Protein AF-A0AAN6YP63-F1 (afdb_monomer_lite)

Sequence (67 aa):
MFQAASTEHLFILDRIKELIKVKGKQAIPGDIEGVLRTHPAVADVAVVGVPDDQAGERAMAFVVSSA

pLDDT: mean 88.12, std 12.5, range [42.31, 98.0]

Radius of gyration: 16.98 Å; chains: 1; bounding box: 33×27×51 Å

Foldseek 3Di:
DDDDDPDDDDDDDDDPAAWAQFQNDTHHQVVVQVVVCVDQQFPGKGWHWDQDPPGRTDIDMDTDTDD

Organism: NCBI:txid252190

Secondary structure (DSSP, 8-state):
-----SS--------SS--EEETTEEE-HHHHHHHHTTSTTEEEEEEEEEEETTTEEEEEEEEEEP-

InterPro domains:
  IPR025110 AMP-binding enzyme, C-terminal domain [PF13193] (32-65)
  IPR045851 AMP-binding enzyme domain superfamily [G3DSA:3.30.300.30] (16-67)

Structure (mmCIF, N/CA/C/O backbone):
data_AF-A0AAN6YP63-F1
#
_entry.id   AF-A0AAN6YP63-F1
#
loop_
_atom_site.group_PDB
_atom_site.id
_atom_site.type_symbol
_atom_site.label_atom_id
_atom_site.label_alt_id
_atom_site.label_comp_id
_atom_site.label_asym_id
_atom_site.label_entity_id
_atom_site.label_seq_id
_atom_site.pdbx_PDB_ins_code
_atom_site.Cartn_x
_atom_site.Cartn_y
_atom_site.Cartn_z
_atom_site.occupancy
_atom_site.B_iso_or_equiv
_atom_site.auth_seq_id
_atom_site.auth_comp_id
_atom_site.auth_asym_id
_atom_site.auth_atom_id
_atom_site.pdbx_PDB_model_num
ATOM 1 N N . MET A 1 1 ? 5.694 -15.994 -23.106 1.00 42.31 1 MET A N 1
ATOM 2 C CA . MET A 1 1 ? 6.371 -16.602 -24.271 1.00 42.31 1 MET A CA 1
ATOM 3 C C . MET A 1 1 ? 7.110 -15.482 -24.989 1.00 42.31 1 MET A C 1
ATOM 5 O O . MET A 1 1 ? 6.449 -14.632 -25.562 1.00 42.31 1 MET A O 1
ATOM 9 N N . PHE A 1 2 ? 8.438 -15.406 -24.864 1.00 57.69 2 PHE A N 1
ATOM 10 C CA . PHE A 1 2 ? 9.258 -14.418 -25.578 1.00 57.69 2 PHE A CA 1
ATOM 11 C C . PHE A 1 2 ? 10.035 -15.145 -26.678 1.00 57.69 2 PHE A C 1
ATOM 13 O O . PHE A 1 2 ? 10.777 -16.082 -26.396 1.00 57.69 2 PHE A O 1
ATOM 20 N N . GLN A 1 3 ? 9.798 -14.755 -27.929 1.00 56.19 3 GLN A N 1
ATOM 21 C CA . GLN A 1 3 ? 10.445 -15.310 -29.113 1.00 56.19 3 GLN A CA 1
ATOM 22 C C . GLN A 1 3 ? 11.683 -14.457 -29.417 1.00 56.19 3 GLN A C 1
ATOM 24 O O . GLN A 1 3 ? 11.567 -13.253 -29.636 1.00 56.19 3 GLN A O 1
ATOM 29 N N . ALA A 1 4 ? 12.868 -15.067 -29.370 1.00 54.94 4 ALA A N 1
ATOM 30 C CA . ALA A 1 4 ? 14.137 -14.397 -29.635 1.00 54.94 4 ALA A CA 1
ATOM 31 C C . ALA A 1 4 ? 14.314 -14.180 -31.148 1.00 54.94 4 ALA A C 1
ATOM 33 O O . ALA A 1 4 ? 14.735 -15.082 -31.870 1.00 54.94 4 ALA A O 1
ATOM 34 N N . ALA A 1 5 ? 13.961 -12.988 -31.629 1.00 59.56 5 ALA A N 1
ATOM 35 C CA . ALA A 1 5 ? 14.476 -12.461 -32.890 1.00 59.56 5 ALA A CA 1
ATOM 36 C C . ALA A 1 5 ? 15.836 -11.786 -32.628 1.00 59.56 5 ALA A C 1
ATOM 38 O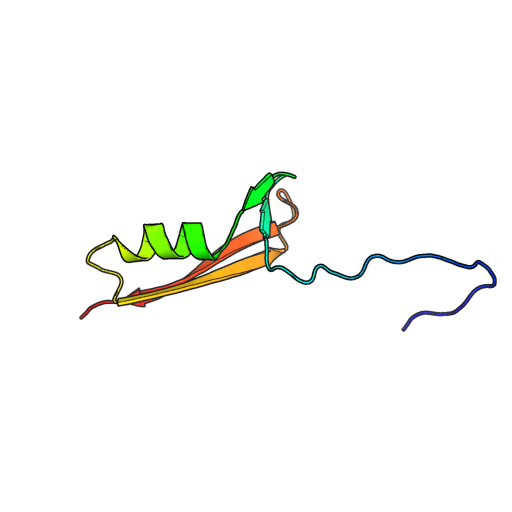 O . ALA A 1 5 ? 16.076 -11.299 -31.526 1.00 59.56 5 ALA A O 1
ATOM 39 N N . SER A 1 6 ? 16.722 -11.805 -33.625 1.00 67.38 6 SER A N 1
ATOM 40 C CA . SER A 1 6 ? 18.178 -11.569 -33.593 1.00 67.38 6 SER A CA 1
ATOM 41 C C . SER A 1 6 ? 18.657 -10.150 -33.227 1.00 67.38 6 SER A C 1
ATOM 43 O O . SER A 1 6 ? 19.567 -9.623 -33.865 1.00 67.38 6 SER A O 1
ATOM 45 N N . THR A 1 7 ? 18.076 -9.529 -32.207 1.00 66.62 7 THR A N 1
ATOM 46 C CA . THR A 1 7 ? 18.466 -8.203 -31.725 1.00 66.62 7 THR A CA 1
ATOM 47 C C . THR A 1 7 ? 18.679 -8.275 -30.216 1.00 66.62 7 THR A C 1
ATOM 49 O O . THR A 1 7 ? 17.786 -8.687 -29.476 1.00 66.62 7 THR A O 1
ATOM 52 N N . GLU A 1 8 ? 19.872 -7.909 -29.745 1.00 77.88 8 GLU A N 1
ATOM 53 C CA . GLU A 1 8 ? 20.190 -7.888 -28.315 1.00 77.88 8 GLU A CA 1
ATOM 54 C C . GLU A 1 8 ? 19.409 -6.755 -27.629 1.00 77.88 8 GLU A C 1
ATOM 56 O O . GLU A 1 8 ? 19.787 -5.586 -27.680 1.00 77.88 8 GLU A O 1
ATOM 61 N N . HIS A 1 9 ? 18.264 -7.088 -27.034 1.00 80.50 9 HIS A N 1
ATOM 62 C CA . HIS A 1 9 ? 17.397 -6.137 -26.341 1.00 80.50 9 HIS A CA 1
ATOM 63 C C . HIS A 1 9 ? 17.630 -6.185 -24.824 1.00 80.50 9 HIS A C 1
ATOM 65 O O . HIS A 1 9 ? 17.580 -7.253 -24.213 1.00 80.50 9 HIS A O 1
ATOM 71 N N . LEU A 1 10 ? 17.833 -5.016 -24.206 1.00 86.12 10 LEU A N 1
ATOM 72 C CA . LEU A 1 10 ? 17.878 -4.857 -22.751 1.00 86.12 10 LEU A CA 1
ATOM 73 C C . LEU A 1 10 ? 16.469 -4.581 -22.212 1.00 86.12 10 LEU A C 1
ATOM 75 O O . LEU A 1 10 ? 15.826 -3.613 -22.615 1.00 86.12 10 LEU A O 1
ATOM 79 N N . PHE A 1 11 ? 16.019 -5.395 -21.256 1.00 83.38 11 PHE A N 1
ATOM 80 C CA . PHE A 1 11 ? 14.729 -5.227 -20.588 1.00 83.38 11 PHE A CA 1
ATOM 81 C C . PHE A 1 11 ? 14.930 -4.897 -19.108 1.00 83.38 11 PHE A C 1
ATOM 83 O O . PHE A 1 11 ? 15.638 -5.608 -18.397 1.00 83.38 11 PHE A O 1
ATOM 90 N N . ILE A 1 12 ? 14.272 -3.838 -18.634 1.00 82.06 12 ILE A N 1
ATOM 91 C CA . ILE A 1 12 ? 14.179 -3.524 -17.205 1.00 82.06 12 ILE A CA 1
ATOM 92 C C . ILE A 1 12 ? 12.897 -4.169 -16.688 1.00 82.06 12 ILE A C 1
ATOM 94 O O . ILE A 1 12 ? 11.807 -3.716 -17.028 1.00 82.06 12 ILE A O 1
ATOM 98 N N . LEU A 1 13 ? 13.038 -5.240 -15.908 1.00 79.00 13 LEU A N 1
ATOM 99 C CA . LEU A 1 13 ? 11.896 -6.011 -15.413 1.00 79.00 13 LEU A CA 1
ATOM 100 C C . LEU A 1 13 ? 11.283 -5.389 -14.157 1.00 79.00 13 LEU A C 1
ATOM 102 O O . LEU A 1 13 ? 10.074 -5.200 -14.110 1.00 79.00 13 LEU A O 1
ATOM 106 N N . ASP A 1 14 ? 12.108 -5.060 -13.159 1.00 72.50 14 ASP A N 1
ATOM 107 C CA . ASP A 1 14 ? 11.633 -4.506 -11.890 1.00 72.50 14 ASP A CA 1
ATOM 108 C C . ASP A 1 14 ? 12.769 -3.840 -11.088 1.00 72.50 14 ASP A C 1
ATOM 110 O O . ASP A 1 14 ? 13.920 -3.773 -11.535 1.00 72.50 14 ASP A O 1
ATOM 114 N N . ARG A 1 15 ? 12.455 -3.330 -9.896 1.00 76.50 15 ARG A N 1
ATOM 115 C CA . ARG A 1 15 ? 13.396 -2.769 -8.925 1.00 76.50 15 ARG A CA 1
ATOM 116 C C . ARG A 1 15 ? 13.458 -3.625 -7.666 1.00 76.50 15 ARG A C 1
ATOM 118 O O . ARG A 1 15 ? 12.487 -4.238 -7.260 1.00 76.50 15 ARG A O 1
ATOM 125 N N . ILE A 1 16 ? 14.599 -3.555 -6.983 1.00 80.50 16 ILE A N 1
ATOM 126 C CA . ILE A 1 16 ? 14.810 -4.215 -5.682 1.00 80.50 16 ILE A CA 1
ATOM 127 C C . ILE A 1 16 ? 13.924 -3.608 -4.578 1.00 80.50 16 ILE A C 1
ATOM 129 O O . ILE A 1 16 ? 13.584 -4.289 -3.619 1.00 80.50 16 ILE A O 1
ATOM 133 N N . LYS A 1 17 ? 13.572 -2.319 -4.685 1.00 75.56 17 LYS A N 1
ATOM 134 C CA . LYS A 1 17 ? 12.713 -1.625 -3.714 1.00 75.56 17 LYS A CA 1
ATOM 135 C C . LYS A 1 17 ? 11.289 -1.504 -4.241 1.00 75.56 17 LYS A C 1
ATOM 137 O O . LYS A 1 17 ? 11.091 -1.018 -5.358 1.00 75.56 17 LYS A O 1
ATOM 142 N N . GLU A 1 18 ? 10.329 -1.835 -3.387 1.00 77.94 18 GLU A N 1
ATOM 143 C CA . GLU A 1 18 ? 8.900 -1.680 -3.648 1.00 77.94 18 GLU A CA 1
ATOM 144 C C . GLU A 1 18 ? 8.520 -0.192 -3.641 1.00 77.94 18 GLU A C 1
ATOM 146 O O . GLU A 1 18 ? 8.561 0.473 -2.606 1.00 77.94 18 GLU A O 1
ATOM 151 N N . LEU A 1 19 ? 8.189 0.368 -4.811 1.00 88.81 19 LEU A N 1
ATOM 152 C CA . LEU A 1 19 ? 7.554 1.688 -4.888 1.00 88.81 19 LEU A CA 1
ATOM 153 C C . LEU A 1 19 ? 6.491 1.691 -5.976 1.00 88.81 19 LEU A C 1
ATOM 155 O O . LEU A 1 19 ? 6.738 1.190 -7.074 1.00 88.81 19 LEU A O 1
ATOM 159 N N . ILE A 1 20 ? 5.381 2.358 -5.681 1.00 92.12 20 ILE A N 1
ATOM 160 C CA . ILE A 1 20 ? 4.215 2.476 -6.555 1.00 92.12 20 ILE A CA 1
ATOM 161 C C . ILE A 1 20 ? 4.387 3.719 -7.428 1.00 92.12 20 ILE A C 1
ATOM 163 O O . ILE A 1 20 ? 4.711 4.801 -6.925 1.00 92.12 20 ILE A O 1
ATOM 167 N N . LYS A 1 21 ? 4.194 3.586 -8.741 1.00 91.44 21 LYS A N 1
ATOM 168 C CA . LYS A 1 21 ? 4.351 4.676 -9.715 1.00 91.44 21 LYS A CA 1
ATOM 169 C C . LYS A 1 21 ? 3.000 5.256 -10.121 1.00 91.44 21 LYS A C 1
ATOM 171 O O . LYS A 1 21 ? 2.447 4.918 -11.162 1.00 91.44 21 LYS A O 1
ATOM 176 N N . VAL A 1 22 ? 2.506 6.208 -9.338 1.00 92.12 22 VAL A N 1
ATOM 177 C CA . VAL A 1 22 ? 1.227 6.878 -9.608 1.00 92.12 22 VAL A CA 1
ATOM 178 C C . VAL A 1 22 ? 1.467 8.142 -10.429 1.00 92.12 22 VAL A C 1
ATOM 180 O O . VAL A 1 22 ? 2.065 9.100 -9.935 1.00 92.12 22 VAL A O 1
ATOM 183 N N . LYS A 1 23 ? 1.005 8.181 -11.686 1.00 90.75 23 LYS A N 1
ATOM 184 C CA . LYS A 1 23 ? 1.148 9.346 -12.592 1.00 90.75 23 LYS A CA 1
ATOM 185 C C . LYS A 1 23 ? 2.597 9.857 -12.695 1.00 90.75 23 LYS A C 1
ATOM 187 O O . LYS A 1 23 ? 2.852 11.060 -12.651 1.00 90.75 23 LYS A O 1
ATOM 192 N N . GLY A 1 24 ? 3.559 8.936 -12.760 1.00 89.75 24 GLY A N 1
ATOM 193 C CA . GLY A 1 24 ? 4.992 9.255 -12.830 1.00 89.75 24 GLY A CA 1
ATOM 194 C C . GLY A 1 24 ? 5.632 9.705 -11.509 1.00 89.75 24 GLY A C 1
ATOM 195 O O . GLY A 1 24 ? 6.825 10.002 -11.487 1.00 89.75 24 GLY A O 1
ATOM 196 N N . LYS A 1 25 ? 4.884 9.732 -10.399 1.00 90.75 25 LYS A N 1
ATOM 197 C CA . LYS A 1 25 ? 5.405 10.009 -9.054 1.00 90.75 25 LYS A CA 1
ATOM 198 C C . LYS A 1 25 ? 5.644 8.706 -8.301 1.00 90.75 25 LYS A C 1
ATOM 200 O O . LYS A 1 25 ? 4.886 7.754 -8.450 1.00 90.75 25 LYS A O 1
ATOM 205 N N . GLN A 1 26 ? 6.696 8.677 -7.491 1.00 91.31 26 GLN A N 1
ATOM 206 C CA . GLN A 1 26 ? 7.030 7.516 -6.670 1.00 91.31 26 GLN A CA 1
ATOM 207 C C . GLN A 1 26 ? 6.360 7.651 -5.306 1.00 91.31 26 GLN A C 1
ATOM 209 O O . GLN A 1 26 ? 6.570 8.648 -4.618 1.00 91.31 26 GLN A O 1
ATOM 214 N N . ALA A 1 27 ? 5.571 6.652 -4.934 1.00 92.44 27 ALA A N 1
ATOM 215 C CA . ALA A 1 27 ? 4.971 6.532 -3.617 1.00 92.44 27 ALA A CA 1
ATOM 216 C C . ALA A 1 27 ? 5.576 5.329 -2.885 1.00 92.44 27 ALA A C 1
ATOM 218 O O . ALA A 1 27 ? 5.661 4.234 -3.447 1.00 92.44 27 ALA A O 1
ATOM 219 N N . ILE A 1 28 ? 6.008 5.552 -1.644 1.00 93.81 28 ILE A N 1
ATOM 220 C CA . ILE A 1 28 ? 6.551 4.515 -0.764 1.00 93.81 28 ILE A CA 1
ATOM 221 C C . ILE A 1 28 ? 5.3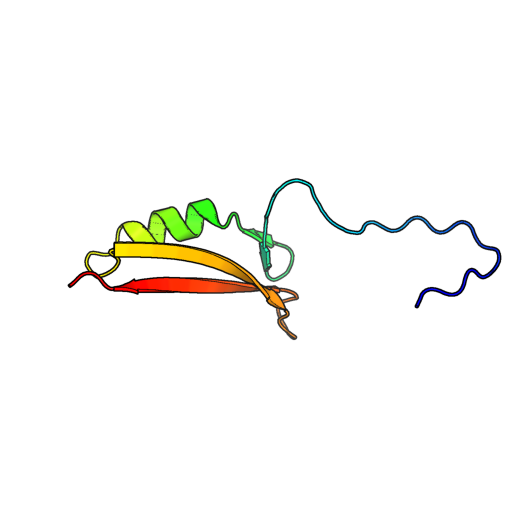66 3.883 -0.017 1.00 93.81 28 ILE A C 1
ATOM 223 O O . ILE A 1 28 ? 4.685 4.606 0.712 1.00 93.81 28 ILE A O 1
ATOM 227 N N . PRO A 1 29 ? 5.098 2.572 -0.170 1.00 94.25 29 PRO A N 1
ATOM 228 C CA . PRO A 1 29 ? 3.993 1.910 0.525 1.00 94.25 29 PRO A CA 1
ATOM 229 C C . PRO A 1 29 ? 4.036 2.107 2.042 1.00 94.25 29 PRO A C 1
ATOM 231 O O . PRO A 1 29 ? 3.042 2.528 2.626 1.00 94.25 29 PRO A O 1
ATOM 234 N N . GLY A 1 30 ? 5.215 1.931 2.648 1.00 94.44 30 GLY A N 1
ATOM 235 C CA . GLY A 1 30 ? 5.412 2.077 4.093 1.00 94.44 30 GLY A CA 1
ATOM 236 C C . GLY A 1 30 ? 5.046 3.458 4.652 1.00 94.44 30 GLY A C 1
ATOM 237 O O . GLY A 1 30 ? 4.544 3.547 5.770 1.00 94.44 30 GLY A O 1
ATOM 238 N N . ASP A 1 31 ? 5.214 4.535 3.876 1.00 95.38 31 ASP A N 1
ATOM 239 C CA . ASP A 1 31 ? 4.793 5.876 4.306 1.00 95.38 31 ASP A CA 1
ATOM 240 C C . ASP A 1 31 ? 3.260 5.980 4.351 1.00 95.38 31 ASP A C 1
ATOM 242 O O . ASP A 1 31 ? 2.691 6.541 5.289 1.00 95.38 31 ASP A O 1
ATOM 246 N N . ILE A 1 32 ? 2.578 5.407 3.352 1.00 95.81 32 ILE A N 1
ATOM 247 C CA . ILE A 1 32 ? 1.110 5.373 3.280 1.00 95.81 32 ILE A CA 1
ATOM 248 C C . ILE A 1 32 ? 0.555 4.505 4.413 1.00 95.81 32 ILE A C 1
ATOM 250 O O . ILE A 1 32 ? -0.377 4.915 5.102 1.00 95.81 32 ILE A O 1
ATOM 254 N N . GLU A 1 33 ? 1.144 3.331 4.635 1.00 97.50 33 GLU A N 1
ATOM 255 C CA . GLU A 1 33 ? 0.808 2.432 5.743 1.00 97.50 33 GLU A CA 1
ATOM 256 C C . GLU A 1 33 ? 0.982 3.119 7.096 1.00 97.50 33 GLU A C 1
ATOM 258 O O . GLU A 1 33 ? 0.087 3.054 7.938 1.00 97.50 33 GLU A O 1
ATOM 263 N N . GLY A 1 34 ? 2.102 3.820 7.292 1.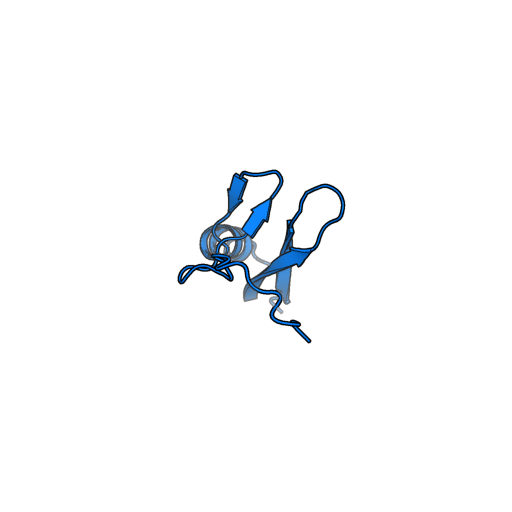00 96.75 34 GLY A N 1
ATOM 264 C CA . GLY A 1 34 ? 2.383 4.573 8.510 1.00 96.75 34 GLY A CA 1
ATOM 265 C C . GLY A 1 34 ? 1.306 5.613 8.804 1.00 96.75 34 GLY A C 1
ATOM 266 O O . GLY A 1 34 ? 0.826 5.691 9.934 1.00 96.75 34 GLY A O 1
ATOM 267 N N . VAL A 1 35 ? 0.864 6.357 7.784 1.00 97.44 35 VAL A N 1
ATOM 268 C CA . VAL A 1 35 ? -0.240 7.321 7.913 1.00 97.44 35 VAL A CA 1
ATOM 269 C C . VAL A 1 35 ? -1.564 6.615 8.210 1.00 97.44 35 VAL A C 1
ATOM 271 O O . VAL A 1 35 ? -2.259 7.014 9.143 1.00 97.44 35 VAL A O 1
ATOM 274 N N . LEU A 1 36 ? -1.918 5.560 7.471 1.00 97.06 36 LEU A N 1
ATOM 275 C CA . LEU A 1 36 ? -3.180 4.832 7.668 1.00 97.06 36 LEU A CA 1
ATOM 276 C C . LEU A 1 36 ? -3.277 4.202 9.064 1.00 97.06 36 LEU A C 1
ATOM 278 O O . LEU A 1 36 ? -4.344 4.231 9.673 1.00 97.06 36 LEU A O 1
ATOM 282 N N . ARG A 1 37 ? -2.158 3.714 9.607 1.00 96.81 37 ARG A N 1
ATOM 283 C CA . ARG A 1 37 ? -2.070 3.135 10.955 1.00 96.81 37 ARG A CA 1
ATOM 284 C C . ARG A 1 37 ? -2.311 4.156 12.076 1.00 96.81 37 ARG A C 1
ATOM 286 O O . ARG A 1 37 ? -2.594 3.762 13.200 1.00 96.81 37 ARG A O 1
ATOM 293 N N . THR A 1 38 ? -2.240 5.462 11.798 1.00 97.25 38 THR A N 1
ATOM 294 C CA . THR A 1 38 ? -2.605 6.496 12.788 1.00 97.25 38 THR A CA 1
ATOM 295 C C . THR A 1 38 ? -4.112 6.612 13.018 1.00 97.25 38 THR A C 1
ATOM 297 O O . THR A 1 38 ? -4.540 7.217 14.002 1.00 97.25 38 THR A O 1
ATOM 300 N N . HIS A 1 39 ? -4.933 6.049 12.127 1.00 97.19 39 HIS A N 1
ATOM 301 C CA . HIS A 1 39 ? -6.381 6.128 12.238 1.00 97.19 39 HIS A CA 1
ATOM 302 C C . HIS A 1 39 ? -6.899 5.134 13.295 1.00 97.19 39 HIS A C 1
ATOM 304 O O . HIS A 1 39 ? -6.591 3.947 13.207 1.00 97.19 39 HIS A O 1
ATOM 310 N N . PRO A 1 40 ? -7.747 5.558 14.253 1.00 96.62 40 PRO A N 1
ATOM 311 C CA . PRO A 1 40 ? -8.144 4.720 15.390 1.00 96.62 40 PRO A CA 1
ATOM 312 C C . PRO A 1 40 ? -8.914 3.455 14.998 1.00 96.62 40 PRO A C 1
ATOM 314 O O . PRO A 1 40 ? -8.929 2.513 15.772 1.00 96.62 40 PRO A O 1
ATOM 317 N N . ALA A 1 41 ? -9.535 3.433 13.813 1.00 97.06 41 ALA A N 1
ATOM 318 C CA . ALA A 1 41 ? -10.259 2.271 13.288 1.00 97.06 41 ALA A CA 1
ATOM 319 C C . ALA A 1 41 ? -9.367 1.213 12.591 1.00 97.06 41 ALA A C 1
ATOM 321 O O . ALA A 1 41 ? -9.891 0.245 12.037 1.00 97.06 41 ALA A O 1
ATOM 322 N N . VAL A 1 42 ? -8.045 1.413 12.534 1.00 97.69 42 VAL A N 1
ATOM 323 C CA . VAL A 1 42 ? -7.096 0.566 11.790 1.00 97.69 42 VAL A CA 1
ATOM 324 C C . VAL A 1 42 ? -6.216 -0.198 12.777 1.00 97.69 42 VAL A C 1
ATOM 326 O O . VAL A 1 42 ? -5.372 0.390 13.444 1.00 97.69 42 VAL A O 1
ATOM 329 N N . ALA A 1 43 ? -6.391 -1.517 12.857 1.00 97.31 43 ALA A N 1
ATOM 330 C CA . ALA A 1 43 ? -5.521 -2.391 13.645 1.00 97.31 43 ALA A CA 1
ATOM 331 C C . ALA A 1 43 ? -4.211 -2.705 12.909 1.00 97.31 43 ALA A C 1
ATOM 333 O O . ALA A 1 43 ? -3.143 -2.724 13.517 1.00 97.31 43 ALA A O 1
ATOM 334 N N . ASP A 1 44 ? -4.296 -2.945 11.599 1.00 97.25 44 ASP A N 1
ATOM 335 C CA . ASP A 1 44 ? -3.142 -3.203 10.741 1.00 97.25 44 ASP A CA 1
ATOM 336 C C . ASP A 1 44 ? -3.450 -2.830 9.287 1.00 97.25 44 ASP A C 1
ATOM 338 O O . ASP A 1 44 ? -4.616 -2.707 8.894 1.00 97.25 44 ASP A O 1
ATOM 342 N N . VAL A 1 45 ? -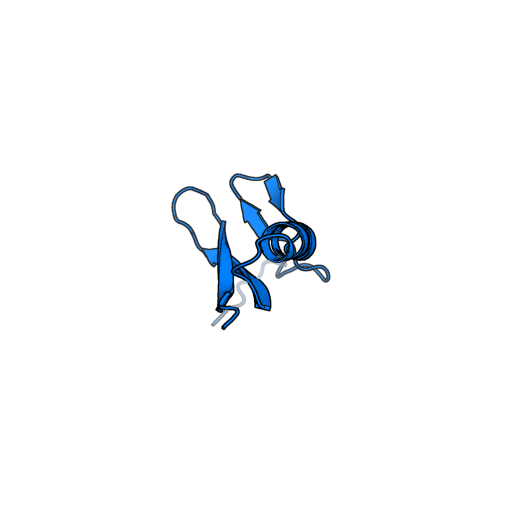2.405 -2.629 8.486 1.00 97.88 45 VAL A N 1
ATOM 343 C CA . VAL A 1 45 ? -2.535 -2.203 7.091 1.00 97.88 45 VAL A CA 1
ATOM 344 C C . VAL A 1 45 ? -1.331 -2.619 6.252 1.00 97.88 45 VAL A C 1
ATOM 346 O O . VAL A 1 45 ? -0.195 -2.525 6.711 1.00 97.88 45 VAL A O 1
ATOM 349 N N . ALA A 1 46 ? -1.601 -3.017 5.009 1.00 96.81 46 ALA A N 1
ATOM 350 C CA . ALA A 1 46 ? -0.602 -3.238 3.967 1.00 96.81 46 ALA A CA 1
ATOM 351 C C . ALA A 1 46 ? -1.035 -2.538 2.671 1.00 96.81 46 ALA A C 1
ATOM 353 O O . ALA A 1 46 ? -2.221 -2.550 2.322 1.00 96.81 46 ALA A O 1
ATOM 354 N N . VAL A 1 47 ? -0.094 -1.927 1.953 1.00 97.00 47 VAL A N 1
ATOM 355 C CA . VAL A 1 47 ? -0.355 -1.166 0.725 1.00 97.00 47 VAL A CA 1
ATOM 356 C C . VAL A 1 47 ? 0.420 -1.765 -0.443 1.00 97.00 47 VAL A C 1
ATOM 358 O O . VAL A 1 47 ? 1.627 -1.956 -0.377 1.00 97.00 47 VAL A O 1
ATOM 361 N N . VAL A 1 48 ? -0.268 -2.010 -1.556 1.00 94.44 48 VAL A N 1
ATOM 362 C CA . VAL A 1 48 ? 0.339 -2.530 -2.791 1.00 94.44 48 VAL A CA 1
ATOM 363 C C . VAL A 1 48 ? -0.024 -1.667 -3.992 1.00 94.44 48 VAL A C 1
ATOM 365 O O . VAL A 1 48 ? -1.064 -1.006 -4.016 1.00 94.44 48 VAL A O 1
ATOM 368 N N . GLY A 1 49 ? 0.840 -1.665 -5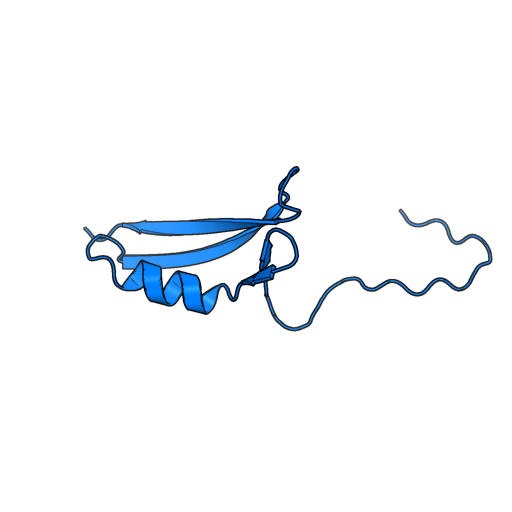.005 1.00 93.94 49 GLY A N 1
ATOM 369 C CA . GLY A 1 49 ? 0.538 -1.070 -6.303 1.00 93.94 49 GLY A CA 1
ATOM 370 C C . GLY A 1 49 ? -0.316 -2.016 -7.140 1.00 93.94 49 GLY A C 1
ATOM 371 O O . GLY A 1 49 ? -0.011 -3.202 -7.235 1.00 93.94 49 GLY A O 1
ATOM 372 N N . VAL A 1 50 ? -1.372 -1.500 -7.763 1.00 94.50 50 VAL A N 1
ATOM 373 C CA . VAL A 1 50 ? -2.173 -2.238 -8.749 1.00 94.50 50 VAL A CA 1
ATOM 374 C C . VAL A 1 50 ? -2.237 -1.465 -10.067 1.00 94.50 50 VAL A C 1
ATOM 376 O O . VAL A 1 50 ? -2.215 -0.230 -10.028 1.00 94.50 50 VAL A O 1
ATOM 379 N N . PRO A 1 51 ? -2.336 -2.148 -11.223 1.00 94.56 51 PRO A N 1
ATOM 380 C CA . PRO A 1 51 ? -2.463 -1.486 -12.516 1.00 94.56 51 PRO A CA 1
ATOM 381 C C . PRO A 1 51 ? -3.667 -0.542 -12.571 1.00 94.56 51 PRO A C 1
ATOM 383 O O . PRO A 1 51 ? -4.739 -0.841 -12.036 1.00 94.56 51 PRO A O 1
ATOM 386 N N . ASP A 1 52 ? -3.484 0.594 -13.235 1.00 96.31 52 ASP A N 1
ATOM 387 C CA . ASP A 1 52 ? -4.520 1.597 -13.440 1.00 96.31 52 ASP A CA 1
ATOM 388 C C . ASP A 1 52 ? -4.401 2.226 -14.833 1.00 96.31 52 ASP A C 1
ATOM 390 O O . ASP A 1 52 ? -3.338 2.722 -15.206 1.00 96.31 52 ASP A O 1
ATOM 394 N N . ASP A 1 53 ? -5.504 2.254 -15.583 1.00 94.88 53 ASP A N 1
ATOM 395 C CA . ASP A 1 53 ? -5.517 2.712 -16.980 1.00 94.88 53 ASP A CA 1
ATOM 396 C C . ASP A 1 53 ? -5.130 4.192 -17.147 1.00 94.88 53 ASP A C 1
ATOM 398 O O . ASP A 1 53 ? -4.688 4.600 -18.219 1.00 94.88 53 ASP A O 1
ATOM 402 N N . GLN A 1 54 ? -5.304 5.016 -16.108 1.00 93.25 54 GLN A N 1
ATOM 403 C CA . GLN A 1 54 ? -5.058 6.461 -16.163 1.00 93.25 54 GLN A CA 1
ATOM 404 C C . GLN A 1 54 ? -3.762 6.856 -15.453 1.00 93.25 54 GLN A C 1
ATOM 406 O O . GLN A 1 54 ? -3.056 7.770 -15.881 1.00 93.25 54 GLN A O 1
ATOM 411 N N . ALA A 1 55 ? -3.459 6.208 -14.331 1.00 91.06 55 ALA A N 1
ATOM 412 C CA . ALA A 1 55 ? -2.312 6.533 -13.492 1.00 91.06 55 ALA A CA 1
ATOM 413 C C . ALA A 1 55 ? -1.083 5.650 -13.756 1.00 91.06 55 ALA A C 1
ATOM 415 O O . ALA A 1 55 ? -0.015 5.950 -13.216 1.00 91.06 55 ALA A O 1
ATOM 416 N N . GLY A 1 56 ? -1.216 4.598 -14.570 1.00 92.12 56 GLY A N 1
ATOM 417 C CA . GLY A 1 56 ? -0.240 3.518 -14.711 1.00 92.12 56 GLY A CA 1
ATOM 418 C C . GLY A 1 56 ? -0.366 2.533 -13.552 1.00 92.12 56 GLY A C 1
ATOM 419 O O . GLY A 1 56 ? -0.720 1.373 -13.751 1.00 92.12 56 GLY A O 1
ATOM 420 N N . GLU A 1 57 ? -0.158 3.026 -12.331 1.00 93.44 57 GLU A N 1
ATOM 421 C CA . GLU A 1 57 ? -0.422 2.297 -11.092 1.00 93.44 57 GLU A CA 1
ATOM 422 C C . GLU A 1 57 ? -1.207 3.165 -10.103 1.00 93.44 57 GLU A C 1
ATOM 424 O O . GLU A 1 57 ? -1.101 4.396 -10.094 1.00 93.44 57 GLU A O 1
ATOM 429 N N . ARG A 1 58 ? -1.958 2.516 -9.212 1.00 94.75 58 ARG A N 1
ATOM 430 C CA . ARG A 1 58 ? -2.573 3.140 -8.035 1.00 94.75 58 ARG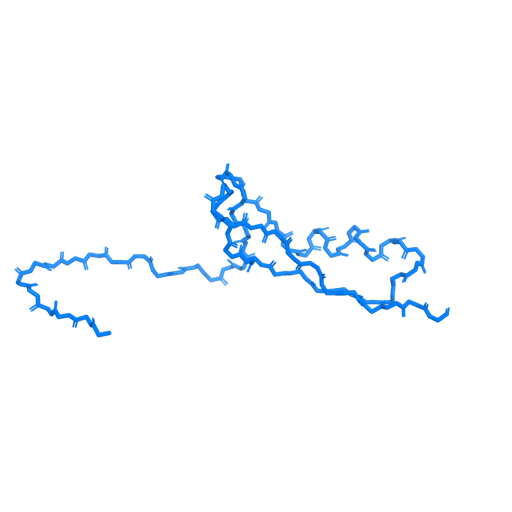 A CA 1
ATOM 431 C C . ARG A 1 58 ? -2.269 2.337 -6.777 1.00 94.75 58 ARG A C 1
ATOM 433 O O . ARG A 1 58 ? -2.087 1.125 -6.839 1.00 94.75 58 ARG A O 1
ATOM 440 N N . ALA A 1 59 ? -2.256 3.011 -5.632 1.00 95.44 59 ALA A N 1
ATOM 441 C CA . ALA A 1 59 ? -2.137 2.345 -4.343 1.00 95.44 59 ALA A CA 1
ATOM 442 C C . ALA A 1 59 ? -3.468 1.692 -3.940 1.00 95.44 59 ALA A C 1
ATOM 444 O O . ALA A 1 59 ? -4.528 2.315 -4.029 1.00 95.44 59 ALA A O 1
ATOM 445 N N . MET A 1 60 ? -3.401 0.449 -3.475 1.00 95.94 60 MET A N 1
ATOM 446 C CA . MET A 1 60 ? -4.499 -0.299 -2.874 1.00 95.94 60 MET A CA 1
ATOM 447 C C . MET A 1 60 ? -4.101 -0.683 -1.452 1.00 95.94 60 MET A C 1
ATOM 449 O O . MET A 1 60 ? -3.080 -1.337 -1.257 1.00 95.94 60 MET A O 1
ATOM 453 N N . ALA A 1 61 ? -4.902 -0.269 -0.472 1.00 97.31 61 ALA A N 1
ATOM 454 C CA . ALA A 1 61 ? -4.686 -0.590 0.933 1.00 97.31 61 ALA A CA 1
ATOM 455 C C . ALA A 1 61 ? -5.605 -1.738 1.366 1.00 97.31 61 ALA A C 1
ATOM 457 O O . ALA A 1 61 ? -6.819 -1.674 1.166 1.00 97.31 61 ALA A O 1
ATOM 458 N N . PHE A 1 62 ? -5.028 -2.753 1.999 1.00 97.56 62 PHE A N 1
ATOM 459 C CA . PHE A 1 62 ? -5.748 -3.792 2.725 1.00 97.56 62 PHE A CA 1
ATOM 460 C C . PHE A 1 62 ? -5.698 -3.448 4.205 1.00 97.56 62 PHE A C 1
ATOM 462 O O . PHE A 1 62 ? -4.616 -3.299 4.767 1.00 97.56 62 PHE A O 1
ATOM 469 N N . VAL A 1 63 ? -6.867 -3.285 4.818 1.00 97.69 63 VAL A N 1
ATOM 470 C CA . VAL A 1 63 ? -7.005 -2.772 6.182 1.00 97.69 63 VAL A CA 1
ATOM 471 C C . VAL A 1 63 ? -7.651 -3.831 7.062 1.00 97.69 63 VAL A C 1
ATOM 473 O O . VAL A 1 63 ? -8.700 -4.375 6.715 1.00 97.69 63 VAL A O 1
ATOM 476 N N . VAL A 1 64 ? -7.050 -4.082 8.221 1.00 98.00 64 VAL A N 1
ATOM 477 C CA . VAL A 1 64 ? -7.673 -4.829 9.315 1.00 98.00 64 VAL A CA 1
ATOM 478 C C . VAL A 1 64 ? -8.338 -3.817 10.239 1.00 98.00 64 VAL A C 1
ATOM 480 O O . VAL A 1 64 ? -7.668 -2.939 10.784 1.00 98.00 64 VAL A O 1
ATOM 483 N N . SER A 1 65 ? -9.656 -3.911 10.408 1.00 95.94 65 SER A N 1
ATOM 484 C CA . SER A 1 65 ? -10.391 -3.029 11.316 1.00 95.94 65 SER A CA 1
ATOM 485 C C . SER A 1 65 ? -10.027 -3.315 12.771 1.00 95.94 65 SER A C 1
ATOM 487 O O . SER A 1 65 ? -9.964 -4.480 13.171 1.00 95.94 65 SER A O 1
ATOM 489 N N . SER A 1 66 ? -9.852 -2.273 13.580 1.00 89.19 66 SER A N 1
ATOM 490 C CA . SER A 1 66 ? -9.844 -2.426 15.037 1.00 89.19 66 SER A CA 1
ATOM 491 C C . SER A 1 66 ? -11.256 -2.750 15.534 1.00 89.19 66 SER A C 1
ATOM 493 O O . SER A 1 66 ? -12.230 -2.204 15.011 1.00 89.19 66 SER A O 1
ATOM 495 N N . ALA A 1 67 ? -11.351 -3.658 16.505 1.00 76.56 67 ALA A N 1
ATOM 496 C CA . ALA A 1 67 ? -12.607 -4.049 17.146 1.00 76.56 67 ALA A CA 1
ATOM 497 C C . ALA A 1 67 ? -13.244 -2.906 17.953 1.00 76.56 67 ALA A C 1
ATOM 499 O O . ALA A 1 67 ? -12.483 -2.044 18.452 1.00 76.56 67 ALA A O 1
#